Protein AF-A0A1J5ETW4-F1 (afdb_monomer_lite)

Radius of gyration: 19.77 Å; chains: 1; bounding box: 33×36×78 Å

Sequence (125 aa):
MDNDTKSKTTAKADSHWDVEMALAVMQDPHADAKTWADAVRWLLVNGPPAIRAHIRQASSTATSAQFPELKPQGYTDGGEPVYDLKALAASLGISEAEAGRRLSDMQAAAGIRTLYQPKETHRVQ

Structure (mmCIF, N/CA/C/O backbone):
data_AF-A0A1J5ETW4-F1
#
_entry.id   AF-A0A1J5ETW4-F1
#
loop_
_atom_site.group_PDB
_atom_site.id
_atom_site.type_symbol
_atom_site.label_atom_id
_atom_site.label_alt_id
_atom_site.label_comp_id
_atom_site.label_asym_id
_atom_site.label_entity_id
_atom_site.label_seq_id
_atom_site.pdbx_PDB_ins_code
_atom_site.Cartn_x
_atom_site.Cartn_y
_atom_site.Cartn_z
_atom_site.occupancy
_atom_site.B_iso_or_equiv
_atom_site.auth_seq_id
_atom_site.auth_comp_id
_atom_site.auth_asym_id
_atom_site.auth_atom_id
_atom_site.pdbx_PDB_model_num
ATOM 1 N N . MET A 1 1 ? -4.698 6.569 -59.975 1.00 37.84 1 MET A N 1
ATOM 2 C CA . MET A 1 1 ? -4.135 7.660 -59.166 1.00 37.84 1 MET A CA 1
ATOM 3 C C . MET A 1 1 ? -5.117 7.948 -58.049 1.00 37.84 1 MET A C 1
ATOM 5 O O . MET A 1 1 ? -6.156 8.548 -58.276 1.00 37.84 1 MET A O 1
ATOM 9 N N . ASP A 1 2 ? -4.812 7.309 -56.920 1.00 39.72 2 ASP A N 1
ATOM 10 C CA . ASP A 1 2 ? -4.896 7.840 -55.557 1.00 39.72 2 ASP A CA 1
ATOM 11 C C . ASP A 1 2 ? -6.277 8.143 -54.967 1.00 39.72 2 ASP A C 1
ATOM 13 O O . ASP A 1 2 ? -6.807 9.248 -55.004 1.00 39.72 2 ASP A O 1
ATOM 17 N N . ASN A 1 3 ? -6.814 7.092 -54.343 1.00 37.38 3 ASN A N 1
ATOM 18 C CA . ASN A 1 3 ? -7.876 7.145 -53.355 1.00 37.38 3 ASN A CA 1
ATOM 19 C C . ASN A 1 3 ? -7.238 7.412 -51.977 1.00 37.38 3 ASN A C 1
ATOM 21 O O . ASN A 1 3 ? -6.817 6.477 -51.294 1.00 37.38 3 ASN A O 1
ATOM 25 N N . ASP A 1 4 ? -7.118 8.681 -51.583 1.00 45.25 4 ASP A N 1
ATOM 26 C CA . ASP A 1 4 ? -6.599 9.071 -50.267 1.00 45.25 4 ASP A CA 1
ATOM 27 C C . ASP A 1 4 ? -7.743 9.072 -49.242 1.00 45.25 4 ASP A C 1
ATOM 29 O O . ASP A 1 4 ? -8.370 10.084 -48.935 1.00 45.25 4 ASP A O 1
ATOM 33 N N . THR A 1 5 ? -8.072 7.881 -48.744 1.00 48.34 5 THR A N 1
ATOM 34 C CA . THR A 1 5 ? -8.869 7.716 -47.524 1.00 48.34 5 THR A CA 1
ATOM 35 C C . THR A 1 5 ? -7.985 7.050 -46.477 1.00 48.34 5 THR A C 1
ATOM 37 O O . THR A 1 5 ? -8.057 5.841 -46.260 1.00 48.34 5 THR A O 1
ATOM 40 N N . LYS A 1 6 ? -7.112 7.823 -45.822 1.00 48.66 6 LYS A N 1
ATOM 41 C CA . LYS A 1 6 ? -6.450 7.354 -44.599 1.00 48.66 6 LYS A CA 1
ATOM 42 C C . LYS A 1 6 ? -7.344 7.604 -43.393 1.00 48.66 6 LYS A C 1
ATOM 44 O O . LYS A 1 6 ? -7.447 8.698 -42.846 1.00 48.66 6 LYS A O 1
ATOM 49 N N . SER A 1 7 ? -8.008 6.513 -43.038 1.00 44.66 7 SER A N 1
ATOM 50 C CA . SER A 1 7 ? -8.748 6.235 -41.822 1.00 44.66 7 SER A CA 1
ATOM 51 C C . SER A 1 7 ? -8.119 6.796 -40.545 1.00 44.66 7 SER A C 1
ATOM 53 O O . SER A 1 7 ? -6.921 6.682 -40.298 1.00 44.66 7 SER A O 1
ATOM 55 N N . LYS A 1 8 ? -9.012 7.310 -39.694 1.00 47.62 8 LYS A N 1
ATOM 56 C CA . LYS A 1 8 ? -8.866 7.456 -38.244 1.00 47.62 8 LYS A CA 1
ATOM 57 C C . LYS A 1 8 ? -8.151 6.255 -37.611 1.00 47.62 8 LYS A C 1
ATOM 59 O O . LYS A 1 8 ? -8.645 5.139 -37.729 1.00 47.62 8 LYS A O 1
ATOM 64 N N . THR A 1 9 ? -7.154 6.539 -36.777 1.00 37.00 9 THR A N 1
ATOM 65 C CA . THR A 1 9 ? -6.879 5.741 -35.576 1.00 37.00 9 THR A CA 1
ATOM 66 C C . THR A 1 9 ? -6.620 6.703 -34.426 1.00 37.00 9 THR A C 1
ATOM 68 O O . THR A 1 9 ? -5.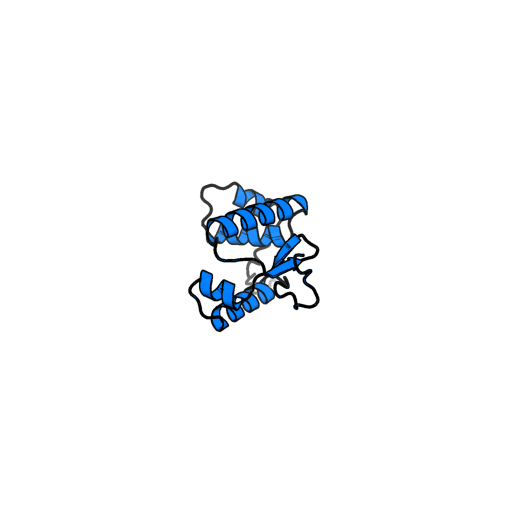513 7.192 -34.226 1.00 37.00 9 THR A O 1
ATOM 71 N N . THR A 1 10 ? -7.671 7.006 -33.668 1.00 42.16 10 THR A N 1
ATOM 72 C CA . THR A 1 10 ? -7.550 7.495 -32.294 1.00 42.16 10 THR A CA 1
ATOM 73 C C . THR A 1 10 ? -6.953 6.365 -31.459 1.00 42.16 10 THR A C 1
ATOM 75 O O . THR A 1 10 ? -7.686 5.518 -30.949 1.00 42.16 10 THR A O 1
ATOM 78 N N . ALA A 1 11 ? -5.625 6.313 -31.368 1.00 39.91 11 ALA A N 1
ATOM 79 C CA . ALA A 1 11 ? -4.943 5.467 -30.403 1.00 39.91 11 ALA A CA 1
ATOM 80 C C . ALA A 1 11 ? -5.161 6.084 -29.017 1.00 39.91 11 ALA A C 1
ATOM 82 O O . ALA A 1 11 ? -4.603 7.129 -28.683 1.00 39.91 11 ALA A O 1
ATOM 83 N N . LYS A 1 12 ? -6.041 5.464 -28.231 1.00 43.31 12 LYS A N 1
ATOM 84 C CA . LYS A 1 12 ? -6.081 5.646 -26.781 1.00 43.31 12 LYS A CA 1
ATOM 85 C C . LYS A 1 12 ? -4.691 5.232 -26.286 1.00 43.31 12 LYS A C 1
ATOM 87 O O . LYS A 1 12 ? -4.280 4.109 -26.547 1.00 43.31 12 LYS A O 1
ATOM 92 N N . ALA A 1 13 ? -3.939 6.155 -25.693 1.00 40.50 13 ALA A N 1
ATOM 93 C CA . ALA A 1 13 ? -2.624 5.855 -25.145 1.00 40.50 13 ALA A CA 1
ATOM 94 C C . ALA A 1 13 ? -2.803 4.895 -23.962 1.00 40.50 13 ALA A C 1
ATOM 96 O O . ALA A 1 13 ? -3.162 5.319 -22.865 1.00 40.50 13 ALA A O 1
ATOM 97 N N . ASP A 1 14 ? -2.626 3.601 -24.209 1.00 46.59 14 ASP A N 1
ATOM 98 C CA . ASP A 1 14 ? -2.507 2.603 -23.158 1.00 46.59 14 ASP A CA 1
ATOM 99 C C . ASP A 1 14 ? -1.202 2.894 -22.414 1.00 46.59 14 ASP A C 1
ATOM 101 O O . ASP A 1 14 ? -0.105 2.724 -22.949 1.00 46.59 14 ASP A O 1
ATOM 105 N N . SER A 1 15 ? -1.326 3.426 -21.200 1.00 58.22 15 SER A N 1
ATOM 106 C CA . SER A 1 15 ? -0.216 3.763 -20.311 1.00 58.22 15 SER A CA 1
ATOM 107 C C . SER A 1 15 ? 0.497 2.480 -19.878 1.00 58.22 15 SER A C 1
ATOM 109 O O . SER A 1 15 ? 0.227 1.943 -18.803 1.00 58.22 15 SER A O 1
ATOM 111 N N . HIS A 1 16 ? 1.363 1.937 -20.734 1.00 67.50 16 HIS A N 1
ATOM 112 C CA . HIS A 1 16 ? 2.196 0.803 -20.364 1.00 67.50 16 HIS A CA 1
ATOM 113 C C . HIS A 1 16 ? 3.187 1.296 -19.304 1.00 67.50 16 HIS A C 1
ATOM 115 O O . HIS A 1 16 ? 4.013 2.168 -19.549 1.00 67.50 16 HIS A O 1
ATOM 121 N N . TRP A 1 17 ? 3.014 0.807 -18.086 1.00 75.00 17 TRP A N 1
ATOM 122 C CA . TRP A 1 17 ? 4.002 0.943 -17.030 1.00 75.00 17 TRP A CA 1
ATOM 123 C C . TRP A 1 17 ? 4.873 -0.306 -17.062 1.00 75.00 17 TRP A C 1
ATOM 125 O O . TRP A 1 17 ? 4.343 -1.416 -17.182 1.00 75.00 17 TRP A O 1
ATOM 135 N N . ASP A 1 18 ? 6.182 -0.127 -16.931 1.00 84.81 18 ASP A N 1
ATOM 136 C CA . ASP A 1 18 ? 7.138 -1.205 -16.701 1.00 84.81 18 ASP A CA 1
ATOM 137 C C . ASP A 1 18 ? 7.923 -0.989 -15.389 1.00 84.81 18 ASP A C 1
ATOM 139 O O . ASP A 1 18 ? 7.735 0.005 -14.676 1.00 84.81 18 ASP A O 1
ATOM 143 N N . VAL A 1 19 ? 8.779 -1.959 -15.037 1.00 84.69 19 VAL A N 1
ATOM 144 C CA . VAL A 1 19 ? 9.553 -1.929 -13.782 1.00 84.69 19 VAL A CA 1
ATOM 145 C C . VAL A 1 19 ? 10.500 -0.735 -13.756 1.00 84.69 19 VAL A C 1
ATOM 147 O O . VAL A 1 19 ? 10.671 -0.118 -12.705 1.00 84.69 19 VAL A O 1
ATOM 150 N N . GLU A 1 20 ? 11.124 -0.425 -14.890 1.00 86.44 20 GLU A N 1
ATOM 151 C CA . GLU A 1 20 ? 12.128 0.629 -14.997 1.00 86.44 20 GLU A CA 1
ATOM 152 C C . GLU A 1 20 ? 11.481 2.001 -14.806 1.00 86.44 20 GLU A C 1
ATOM 154 O O . GLU A 1 20 ? 11.931 2.780 -13.965 1.00 86.44 20 GLU A O 1
ATOM 159 N N . MET A 1 21 ? 10.357 2.247 -15.481 1.00 88.25 21 MET A N 1
ATOM 160 C CA . MET A 1 21 ? 9.550 3.455 -15.332 1.00 88.25 21 MET A CA 1
ATOM 161 C C . MET A 1 21 ? 9.071 3.639 -13.892 1.00 88.25 21 MET A C 1
ATOM 163 O O . MET A 1 21 ? 9.176 4.734 -13.337 1.00 88.25 21 MET A O 1
ATOM 167 N N . ALA A 1 22 ? 8.575 2.573 -13.257 1.00 86.81 22 ALA A N 1
ATOM 168 C CA . ALA A 1 22 ? 8.106 2.658 -11.881 1.00 86.81 22 ALA A CA 1
ATOM 169 C C . ALA A 1 22 ? 9.250 2.969 -10.901 1.00 86.81 22 ALA A C 1
ATOM 171 O O . ALA A 1 22 ? 9.081 3.792 -10.004 1.00 86.81 22 ALA A O 1
ATOM 172 N N . LEU A 1 23 ? 10.432 2.376 -11.088 1.00 86.88 23 LEU A N 1
ATOM 173 C CA . LEU A 1 23 ? 11.608 2.689 -10.271 1.00 86.88 23 LEU A CA 1
ATOM 174 C C . LEU A 1 23 ? 12.154 4.098 -10.524 1.00 86.88 23 LEU A C 1
ATOM 176 O O . LEU A 1 23 ? 12.593 4.741 -9.572 1.00 86.88 23 LEU A O 1
ATOM 180 N N . ALA A 1 24 ? 12.100 4.591 -11.762 1.00 88.88 24 ALA A N 1
ATOM 181 C CA . ALA A 1 24 ? 12.499 5.956 -12.092 1.00 88.88 24 ALA A CA 1
ATOM 182 C C . ALA A 1 24 ? 11.620 6.983 -11.360 1.00 88.88 24 ALA A C 1
ATOM 184 O O . ALA A 1 24 ? 12.143 7.903 -10.737 1.00 88.88 24 ALA A O 1
ATOM 185 N N . VAL A 1 25 ? 10.299 6.772 -11.337 1.00 88.94 25 VAL A N 1
ATOM 186 C CA . VAL A 1 25 ? 9.359 7.630 -10.592 1.00 88.94 25 VAL A CA 1
ATOM 187 C C . VAL A 1 25 ? 9.630 7.607 -9.087 1.00 88.94 25 VAL A C 1
ATOM 189 O O . VAL A 1 25 ? 9.546 8.642 -8.435 1.00 88.94 25 VAL A O 1
ATOM 192 N N . MET A 1 26 ? 10.008 6.457 -8.520 1.00 84.50 26 MET A N 1
ATOM 193 C CA . MET A 1 26 ? 10.353 6.358 -7.094 1.00 84.50 26 MET A CA 1
ATOM 194 C C . MET A 1 26 ? 11.579 7.195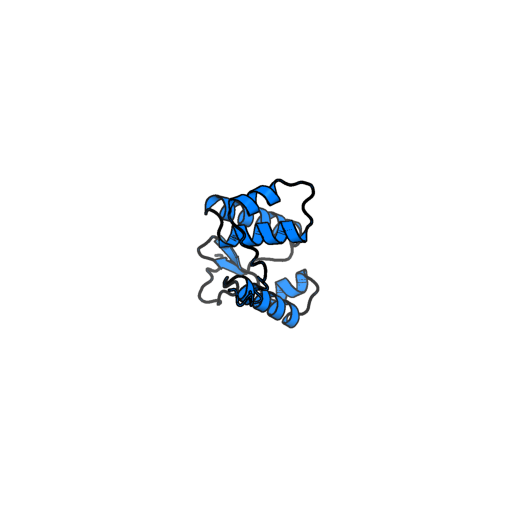 -6.702 1.00 84.50 26 MET A C 1
ATOM 196 O O . MET A 1 26 ? 11.748 7.502 -5.522 1.00 84.50 26 MET A O 1
ATOM 200 N N . GLN A 1 27 ? 12.439 7.528 -7.667 1.00 87.31 27 GLN A N 1
ATOM 201 C CA . GLN A 1 27 ? 13.648 8.328 -7.464 1.00 87.31 27 GLN A CA 1
ATOM 202 C C . GLN A 1 27 ? 13.442 9.812 -7.795 1.00 87.31 27 GLN A C 1
ATOM 204 O O . GLN A 1 27 ? 14.318 10.619 -7.486 1.00 87.31 27 GLN A O 1
ATOM 209 N N . ASP A 1 28 ? 12.313 10.180 -8.405 1.00 88.19 28 ASP A N 1
ATOM 210 C CA . ASP A 1 28 ? 12.018 11.555 -8.795 1.00 88.19 28 ASP A CA 1
ATOM 211 C C . ASP A 1 28 ? 11.462 12.360 -7.601 1.00 88.19 28 ASP A C 1
ATOM 213 O O . ASP A 1 28 ? 10.362 12.075 -7.119 1.00 88.19 28 ASP A O 1
ATOM 217 N N . PRO A 1 29 ? 12.177 13.396 -7.117 1.00 86.00 29 PRO A N 1
ATOM 218 C CA . PRO A 1 29 ? 11.712 14.235 -6.013 1.00 86.00 29 PRO A CA 1
ATOM 219 C C . PRO A 1 29 ? 10.545 15.164 -6.391 1.00 86.00 29 PRO A C 1
ATOM 221 O O . PRO A 1 29 ? 9.956 15.787 -5.506 1.00 86.00 29 PRO A O 1
ATOM 224 N N . HIS A 1 30 ? 10.227 15.298 -7.681 1.00 89.50 30 HIS A N 1
ATOM 225 C CA . HIS A 1 30 ? 9.163 16.160 -8.196 1.00 89.50 30 HIS A CA 1
ATOM 226 C C . HIS A 1 30 ? 7.901 15.395 -8.600 1.00 89.50 30 HIS A C 1
ATOM 228 O O . HIS A 1 30 ? 6.913 16.027 -8.984 1.00 89.50 30 HIS A O 1
ATOM 234 N N . ALA A 1 31 ? 7.908 14.063 -8.499 1.00 87.38 31 ALA A N 1
ATOM 235 C CA . ALA A 1 31 ? 6.727 13.260 -8.765 1.00 87.38 31 ALA A CA 1
ATOM 236 C C . ALA A 1 31 ? 5.585 13.657 -7.819 1.00 87.38 31 ALA A C 1
ATOM 238 O O . ALA A 1 31 ? 5.747 13.731 -6.598 1.00 87.38 31 ALA A O 1
ATOM 239 N N . ASP A 1 32 ? 4.404 13.905 -8.384 1.00 90.94 32 ASP A N 1
ATOM 240 C CA . ASP A 1 32 ? 3.221 14.162 -7.575 1.00 90.94 32 ASP A CA 1
ATOM 241 C C . ASP A 1 32 ? 2.776 12.889 -6.830 1.00 90.94 32 ASP A C 1
ATOM 243 O O . ASP A 1 32 ? 3.075 11.757 -7.224 1.00 90.94 32 ASP A O 1
ATOM 247 N N . ALA A 1 33 ? 2.016 13.075 -5.748 1.00 82.38 33 ALA A N 1
ATOM 248 C CA . ALA A 1 33 ? 1.599 11.979 -4.876 1.00 82.38 33 ALA A CA 1
ATOM 249 C C . ALA A 1 33 ? 0.792 10.888 -5.601 1.00 82.38 33 ALA A C 1
ATOM 251 O O . ALA A 1 33 ? 0.874 9.717 -5.227 1.00 82.38 33 ALA A O 1
ATOM 252 N N . LYS A 1 34 ? 0.021 11.248 -6.635 1.00 85.19 34 LYS A N 1
ATOM 253 C CA . LYS A 1 34 ? -0.755 10.280 -7.412 1.00 85.19 34 LYS A CA 1
ATOM 254 C C . LYS A 1 34 ? 0.175 9.455 -8.297 1.00 85.19 34 LYS A C 1
ATOM 256 O O . LYS A 1 34 ? 0.072 8.232 -8.293 1.00 85.19 34 LYS A O 1
ATOM 261 N N . THR A 1 35 ? 1.088 10.100 -9.015 1.00 84.31 35 THR A N 1
ATOM 262 C CA . THR A 1 35 ? 2.062 9.420 -9.880 1.00 84.31 35 THR A CA 1
ATOM 263 C C . THR A 1 35 ? 2.968 8.487 -9.074 1.00 84.31 35 THR A C 1
ATOM 265 O O . THR A 1 35 ? 3.198 7.346 -9.477 1.00 84.31 35 THR A O 1
ATOM 268 N N . TRP A 1 36 ? 3.397 8.916 -7.886 1.00 87.31 36 TRP A N 1
ATOM 269 C CA . TRP A 1 36 ? 4.155 8.070 -6.965 1.00 87.31 36 TRP A CA 1
ATOM 270 C C . TRP A 1 36 ? 3.339 6.858 -6.482 1.00 87.31 36 TRP A C 1
ATOM 272 O O . TRP A 1 36 ? 3.824 5.726 -6.505 1.00 87.31 36 TRP A O 1
ATOM 282 N N . ALA A 1 37 ? 2.073 7.065 -6.101 1.00 83.81 37 ALA A N 1
ATOM 283 C CA . ALA A 1 37 ? 1.184 5.980 -5.682 1.00 83.81 37 ALA A CA 1
ATOM 284 C C . ALA A 1 37 ? 0.921 4.966 -6.809 1.00 83.81 37 ALA A C 1
ATOM 286 O O . ALA A 1 37 ? 0.902 3.758 -6.557 1.00 83.81 37 ALA A O 1
ATOM 287 N N . ASP A 1 38 ? 0.764 5.440 -8.047 1.00 82.75 38 ASP A N 1
ATOM 288 C CA . ASP A 1 38 ? 0.594 4.589 -9.226 1.00 82.75 38 ASP A CA 1
ATOM 289 C C . ASP A 1 38 ? 1.853 3.728 -9.470 1.00 82.75 38 ASP A C 1
ATOM 291 O O . ASP A 1 38 ? 1.733 2.516 -9.677 1.00 82.75 38 ASP A O 1
ATOM 295 N N . ALA A 1 39 ? 3.057 4.301 -9.336 1.00 86.94 39 ALA A N 1
ATOM 296 C CA . ALA A 1 39 ? 4.322 3.568 -9.456 1.00 86.94 39 ALA A CA 1
ATOM 297 C C . ALA A 1 39 ? 4.488 2.492 -8.368 1.00 86.94 39 ALA A C 1
ATOM 299 O O . ALA A 1 39 ? 4.813 1.339 -8.670 1.00 86.94 39 ALA A O 1
ATOM 300 N N . VAL A 1 40 ? 4.202 2.825 -7.103 1.00 86.56 40 VAL A N 1
ATOM 301 C CA . VAL A 1 40 ? 4.238 1.851 -5.998 1.00 86.56 40 VAL A CA 1
ATOM 302 C C . VAL A 1 40 ? 3.242 0.722 -6.220 1.00 86.56 40 VAL A C 1
ATOM 304 O O . VAL A 1 40 ? 3.591 -0.450 -6.054 1.00 86.56 40 VAL A O 1
ATOM 307 N N . ARG A 1 41 ? 2.010 1.051 -6.622 1.00 84.00 41 ARG A N 1
ATOM 308 C CA . ARG A 1 41 ? 0.984 0.049 -6.930 1.00 84.00 41 ARG A CA 1
ATOM 309 C C . ARG A 1 41 ? 1.458 -0.889 -8.032 1.00 84.00 41 ARG A C 1
ATOM 311 O O . ARG A 1 41 ? 1.292 -2.102 -7.908 1.00 84.00 41 ARG A O 1
ATOM 318 N N . TRP A 1 42 ? 2.064 -0.345 -9.083 1.00 86.25 42 TRP A N 1
ATOM 319 C CA . TRP A 1 42 ? 2.586 -1.149 -10.176 1.00 86.25 42 TRP A CA 1
ATOM 320 C C . TRP A 1 42 ? 3.711 -2.084 -9.707 1.00 86.25 42 TRP A C 1
ATOM 322 O O . TRP A 1 42 ? 3.673 -3.278 -10.009 1.00 86.25 42 TRP A O 1
ATOM 332 N N . LEU A 1 43 ? 4.658 -1.589 -8.900 1.00 86.06 43 LEU A N 1
ATOM 333 C CA . LEU A 1 43 ? 5.751 -2.397 -8.338 1.00 86.06 43 LEU A CA 1
ATOM 334 C C . LEU A 1 43 ? 5.254 -3.499 -7.400 1.00 86.06 43 LEU A C 1
ATOM 336 O O . LEU A 1 43 ? 5.812 -4.595 -7.410 1.00 86.06 43 LEU A O 1
ATOM 340 N N . LEU A 1 44 ? 4.199 -3.255 -6.622 1.00 83.12 44 LEU A N 1
ATOM 341 C CA . LEU A 1 44 ? 3.589 -4.284 -5.774 1.00 83.12 44 LEU A CA 1
ATOM 342 C C . LEU A 1 44 ? 3.010 -5.449 -6.589 1.00 83.12 44 LEU A C 1
ATOM 344 O O . LEU A 1 44 ? 3.067 -6.591 -6.133 1.00 83.12 44 LEU A O 1
ATOM 348 N N . VAL A 1 45 ? 2.497 -5.186 -7.793 1.00 81.56 45 VAL A N 1
ATOM 349 C CA . VAL A 1 45 ? 1.947 -6.220 -8.686 1.00 81.56 45 VAL A CA 1
ATOM 350 C C . VAL A 1 45 ? 3.072 -6.904 -9.472 1.00 81.56 45 VAL A C 1
ATOM 352 O O . VAL A 1 45 ? 3.260 -8.118 -9.381 1.00 81.56 45 VAL A O 1
ATOM 355 N N . ASN A 1 46 ? 3.847 -6.112 -10.212 1.00 82.00 46 ASN A N 1
ATOM 356 C CA . ASN A 1 46 ? 4.720 -6.577 -11.292 1.00 82.00 46 ASN A CA 1
ATOM 357 C C . ASN A 1 46 ? 6.217 -6.503 -10.953 1.00 82.00 46 ASN A C 1
ATOM 359 O O . ASN A 1 46 ? 7.052 -7.001 -11.707 1.00 82.00 46 ASN A O 1
ATOM 363 N N . GLY A 1 47 ? 6.578 -5.867 -9.838 1.00 81.94 47 GLY A N 1
ATOM 364 C CA . GLY A 1 47 ? 7.967 -5.659 -9.453 1.00 81.94 47 GLY A CA 1
ATOM 365 C C . GLY A 1 47 ? 8.673 -6.939 -8.978 1.00 81.94 47 GLY A C 1
ATOM 366 O O . GLY A 1 47 ? 8.027 -7.906 -8.552 1.00 81.94 47 GLY A O 1
ATOM 367 N N . PRO A 1 48 ? 10.019 -6.947 -8.985 1.00 87.62 48 PRO A N 1
ATOM 368 C CA . PRO A 1 48 ? 10.815 -8.051 -8.458 1.00 87.62 48 PRO A CA 1
ATOM 369 C C . PRO A 1 48 ? 10.462 -8.399 -6.999 1.00 87.62 48 PRO A C 1
ATOM 371 O O . PRO A 1 48 ? 10.176 -7.495 -6.206 1.00 87.62 48 PRO A O 1
ATOM 374 N N . PRO A 1 49 ? 10.544 -9.682 -6.586 1.00 84.88 49 PRO A N 1
ATOM 375 C CA . PRO A 1 49 ? 10.179 -10.114 -5.234 1.00 84.88 49 PRO A CA 1
ATOM 376 C C . PRO A 1 49 ? 10.844 -9.315 -4.105 1.00 84.88 49 PRO A C 1
ATOM 378 O O . PRO A 1 49 ? 10.170 -8.960 -3.142 1.00 84.88 49 PRO A O 1
ATOM 381 N N . ALA A 1 50 ? 12.130 -8.979 -4.251 1.00 86.25 50 ALA A N 1
ATOM 382 C CA . ALA A 1 50 ? 12.875 -8.199 -3.263 1.00 86.25 50 ALA A CA 1
ATOM 383 C C . ALA A 1 50 ? 12.315 -6.775 -3.083 1.00 86.25 50 ALA A C 1
ATOM 385 O O . ALA A 1 50 ? 12.154 -6.310 -1.957 1.00 86.25 50 ALA A O 1
ATOM 386 N N . ILE A 1 51 ? 11.946 -6.104 -4.180 1.00 85.31 51 ILE A N 1
ATOM 387 C CA . ILE A 1 51 ? 11.355 -4.758 -4.134 1.00 85.31 51 ILE A CA 1
ATOM 388 C C . ILE A 1 51 ? 9.977 -4.811 -3.472 1.00 85.31 51 ILE A C 1
ATOM 390 O O . ILE A 1 51 ? 9.691 -4.013 -2.581 1.00 85.31 51 ILE A O 1
ATOM 394 N N . ARG A 1 52 ? 9.145 -5.795 -3.836 1.00 84.75 52 ARG A N 1
ATOM 395 C CA . ARG A 1 52 ? 7.828 -5.987 -3.207 1.00 84.75 52 ARG A CA 1
ATOM 396 C C . ARG A 1 52 ? 7.939 -6.203 -1.701 1.00 84.75 52 ARG A C 1
ATOM 398 O O . ARG A 1 52 ? 7.150 -5.634 -0.953 1.00 84.75 52 ARG A O 1
ATOM 405 N N . ALA A 1 53 ? 8.915 -6.994 -1.254 1.00 82.44 53 ALA A N 1
ATOM 406 C CA . ALA A 1 53 ? 9.157 -7.232 0.167 1.00 82.44 53 ALA A CA 1
ATOM 407 C C . ALA A 1 53 ? 9.514 -5.936 0.914 1.00 82.44 53 ALA A C 1
ATOM 409 O O . ALA A 1 53 ? 8.918 -5.651 1.951 1.00 82.44 53 ALA A O 1
ATOM 410 N N . HIS A 1 54 ? 10.410 -5.113 0.360 1.00 84.44 54 HIS A N 1
ATOM 411 C CA . HIS A 1 54 ? 10.767 -3.826 0.964 1.00 84.44 54 HIS A CA 1
ATOM 412 C C . HIS A 1 54 ? 9.584 -2.858 1.033 1.00 84.44 54 HIS A C 1
ATOM 414 O O . HIS A 1 54 ? 9.361 -2.250 2.079 1.00 84.44 54 HIS A O 1
ATOM 420 N N . ILE A 1 55 ? 8.801 -2.741 -0.046 1.00 84.81 55 ILE A N 1
ATOM 421 C CA . ILE A 1 55 ? 7.613 -1.877 -0.060 1.00 84.81 55 ILE A CA 1
ATOM 422 C C . ILE A 1 55 ? 6.626 -2.338 1.016 1.00 84.81 55 ILE A C 1
ATOM 424 O O . ILE A 1 55 ? 6.189 -1.526 1.825 1.00 84.81 55 ILE A O 1
ATOM 428 N N . ARG A 1 56 ? 6.336 -3.643 1.099 1.00 82.31 56 ARG A N 1
ATOM 429 C CA . ARG A 1 56 ? 5.447 -4.208 2.130 1.00 82.31 56 ARG A CA 1
ATOM 430 C C . ARG A 1 56 ? 5.936 -3.922 3.547 1.00 82.31 56 ARG A C 1
ATOM 432 O O . ARG A 1 56 ? 5.142 -3.512 4.389 1.00 82.31 56 ARG A O 1
ATOM 439 N N . GLN A 1 57 ? 7.230 -4.102 3.808 1.00 82.25 57 GLN A N 1
ATOM 440 C CA . GLN A 1 57 ? 7.815 -3.825 5.119 1.00 82.25 57 GLN A CA 1
ATOM 441 C C . GLN A 1 57 ? 7.701 -2.340 5.483 1.00 82.25 57 GLN A C 1
ATOM 443 O O . GLN A 1 57 ? 7.286 -2.006 6.593 1.00 82.25 57 GLN A O 1
ATOM 448 N N . ALA A 1 58 ? 8.025 -1.443 4.550 1.00 83.56 58 ALA A N 1
ATOM 449 C CA . ALA A 1 58 ? 7.896 -0.004 4.756 1.00 83.56 58 ALA A CA 1
ATOM 450 C C . ALA A 1 58 ? 6.434 0.401 5.003 1.00 83.56 58 ALA A C 1
ATOM 452 O O . ALA A 1 58 ? 6.156 1.131 5.954 1.00 83.56 58 ALA A O 1
ATOM 453 N N . SER A 1 59 ? 5.496 -0.129 4.211 1.00 82.56 59 SER A N 1
ATOM 454 C CA . SER A 1 59 ? 4.059 0.095 4.390 1.00 82.56 59 SER A CA 1
ATOM 455 C C . SER A 1 59 ? 3.562 -0.410 5.742 1.00 82.56 59 SER A C 1
ATOM 457 O O . SER A 1 59 ? 2.800 0.293 6.402 1.00 82.56 59 SER A O 1
ATOM 459 N N . SER A 1 60 ? 4.016 -1.584 6.194 1.00 80.06 60 SER A N 1
ATOM 460 C CA . SER A 1 60 ? 3.660 -2.114 7.514 1.00 80.06 60 SER A CA 1
ATOM 461 C C . SER A 1 60 ? 4.164 -1.206 8.635 1.00 80.06 60 SER A C 1
ATOM 463 O O . SER A 1 60 ? 3.405 -0.898 9.549 1.00 80.06 60 SER A O 1
ATOM 465 N N . THR A 1 61 ? 5.413 -0.741 8.559 1.00 82.38 61 THR A N 1
ATOM 466 C CA . THR A 1 61 ? 5.983 0.184 9.551 1.00 82.38 61 THR A CA 1
ATOM 467 C C . THR A 1 61 ? 5.228 1.512 9.575 1.00 82.38 61 THR A C 1
ATOM 469 O O . THR A 1 61 ? 4.862 1.988 10.648 1.00 82.38 61 THR A O 1
ATOM 472 N N . ALA A 1 62 ? 4.951 2.092 8.403 1.00 83.50 62 ALA A N 1
ATOM 473 C CA . ALA A 1 62 ? 4.211 3.347 8.288 1.00 83.50 62 ALA A CA 1
ATOM 474 C C . ALA A 1 62 ? 2.781 3.217 8.832 1.00 83.50 62 ALA A C 1
ATOM 476 O O . ALA A 1 62 ? 2.332 4.082 9.581 1.00 83.50 62 ALA A O 1
ATOM 477 N N . THR A 1 63 ? 2.099 2.112 8.516 1.00 81.38 63 THR A N 1
ATOM 478 C CA . THR A 1 63 ? 0.740 1.834 9.001 1.00 81.38 63 THR A CA 1
ATOM 479 C C . THR A 1 63 ? 0.721 1.709 10.519 1.00 81.38 63 THR A C 1
ATOM 481 O O . THR A 1 63 ? -0.071 2.386 11.161 1.00 81.38 63 THR A O 1
ATOM 484 N N . SER A 1 64 ? 1.626 0.926 11.115 1.00 80.75 64 SER A N 1
ATOM 485 C CA . SER A 1 64 ? 1.698 0.778 12.576 1.00 80.75 64 SER A CA 1
ATOM 486 C C . SER A 1 64 ? 2.061 2.080 13.298 1.00 80.75 64 SER A C 1
ATOM 488 O O . SER A 1 64 ? 1.654 2.279 14.439 1.00 80.75 64 SER A O 1
ATOM 490 N N . ALA A 1 65 ? 2.828 2.967 12.656 1.00 83.06 65 ALA A N 1
ATOM 491 C CA . ALA A 1 65 ? 3.183 4.266 13.220 1.00 83.06 65 ALA A CA 1
ATOM 492 C C . ALA A 1 65 ? 2.036 5.288 13.128 1.00 83.06 65 ALA A C 1
ATOM 494 O O . ALA A 1 65 ? 1.852 6.075 14.054 1.00 83.06 65 ALA A O 1
ATOM 495 N N . GLN A 1 66 ? 1.282 5.292 12.023 1.00 83.19 66 GLN A N 1
ATOM 496 C CA . GLN A 1 66 ? 0.178 6.237 11.797 1.00 83.19 66 GLN A CA 1
ATOM 497 C C . GLN A 1 66 ? -1.152 5.781 12.405 1.00 83.19 66 GLN A C 1
ATOM 499 O O . GLN A 1 66 ? -1.941 6.627 12.814 1.00 83.19 66 GLN A O 1
ATOM 504 N N . PHE A 1 67 ? -1.382 4.470 12.486 1.00 82.44 67 PHE A N 1
ATOM 505 C CA . PHE A 1 67 ? -2.610 3.848 12.986 1.00 82.44 67 PHE A CA 1
ATOM 506 C C . PHE A 1 67 ? -2.275 2.790 14.052 1.00 82.44 67 PHE A C 1
ATOM 508 O O . PHE A 1 67 ? -2.478 1.592 13.832 1.00 82.44 67 PHE A O 1
ATOM 515 N N . PRO A 1 68 ? -1.713 3.189 15.210 1.00 80.88 68 PRO A N 1
ATOM 516 C CA . PRO A 1 68 ? -1.284 2.257 16.259 1.00 80.88 68 PRO A CA 1
ATOM 517 C C . PRO A 1 68 ? -2.432 1.422 16.855 1.00 80.88 68 PRO A C 1
ATOM 519 O O . PRO A 1 68 ? -2.204 0.353 17.427 1.00 80.88 68 PRO A O 1
ATOM 522 N N . GLU A 1 69 ? -3.671 1.893 16.739 1.00 80.38 69 GLU A N 1
ATOM 523 C CA . GLU A 1 69 ? -4.883 1.190 17.157 1.00 80.38 69 GLU A CA 1
ATOM 524 C C . GLU A 1 69 ? -5.322 0.089 16.179 1.00 80.38 69 GLU A C 1
ATOM 526 O O . GLU A 1 69 ? -6.050 -0.830 16.574 1.00 80.38 69 GLU A O 1
ATOM 531 N N . LEU A 1 70 ? -4.863 0.145 14.924 1.00 80.25 70 LEU A N 1
ATOM 532 C CA . LEU A 1 70 ? -5.222 -0.812 13.887 1.00 80.25 70 LEU A CA 1
ATOM 533 C C . LEU A 1 70 ? -4.382 -2.088 14.030 1.00 80.25 70 LEU A C 1
ATOM 535 O O . LEU A 1 70 ? -3.256 -2.195 13.542 1.00 80.25 70 LEU A O 1
ATOM 539 N N . LYS A 1 71 ? -4.949 -3.094 1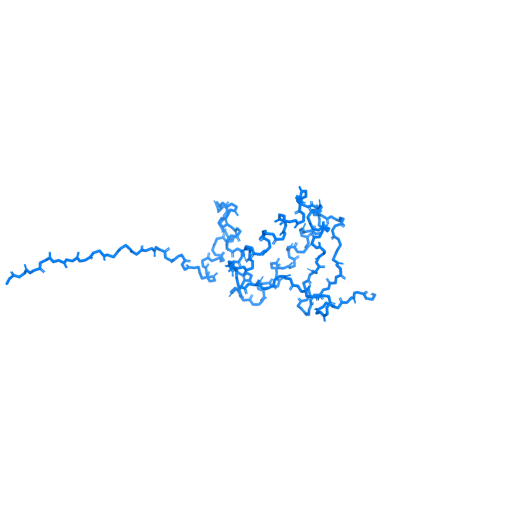4.699 1.00 77.56 71 LYS A N 1
ATOM 540 C CA . LYS A 1 71 ? -4.288 -4.389 14.907 1.00 77.56 71 LYS A CA 1
ATOM 541 C C . LYS A 1 71 ? -4.654 -5.394 13.811 1.00 77.56 71 LYS A C 1
ATOM 543 O O . LYS A 1 71 ? -5.844 -5.575 13.538 1.00 77.56 71 LYS A O 1
ATOM 548 N N . PRO A 1 72 ? -3.670 -6.091 13.215 1.00 79.88 72 PRO A N 1
ATOM 549 C CA . PRO A 1 72 ? -3.962 -7.190 12.307 1.00 79.88 72 PRO A CA 1
ATOM 550 C C . PRO A 1 72 ? -4.644 -8.339 13.062 1.00 79.88 72 PRO A C 1
ATOM 552 O O . PRO A 1 72 ? -4.246 -8.693 14.172 1.00 79.88 72 PRO A O 1
ATOM 555 N N . GLN A 1 73 ? -5.673 -8.931 12.456 1.00 80.81 73 GLN A N 1
ATOM 556 C CA . GLN A 1 73 ? -6.345 -10.134 12.961 1.00 80.81 73 GLN A CA 1
ATOM 557 C C . GLN A 1 73 ? -5.534 -11.411 12.693 1.00 80.81 73 GLN A C 1
ATOM 559 O O . GLN A 1 73 ? -5.730 -12.431 13.355 1.00 80.81 73 GLN A O 1
ATOM 564 N N . GLY A 1 74 ? -4.632 -11.366 11.717 1.00 75.56 74 GLY A N 1
ATOM 565 C CA . GLY A 1 74 ? -3.763 -12.468 11.336 1.00 75.56 74 GLY A CA 1
ATOM 566 C C . GLY A 1 74 ? -2.806 -12.038 10.235 1.00 75.56 74 GLY A C 1
ATOM 567 O O . GLY A 1 74 ? -2.779 -10.867 9.852 1.00 75.56 74 GLY A O 1
ATOM 568 N N . TYR A 1 75 ? -2.044 -12.996 9.724 1.00 75.81 75 TYR A N 1
ATOM 569 C CA . TYR A 1 75 ? -1.135 -12.780 8.605 1.00 75.81 75 TYR A CA 1
ATOM 570 C C . TYR A 1 75 ? -1.411 -13.806 7.507 1.00 75.81 75 TYR A C 1
ATOM 572 O O . TYR A 1 75 ? -1.847 -14.927 7.787 1.00 75.81 75 TYR A O 1
ATOM 580 N N . THR A 1 76 ? -1.190 -13.404 6.259 1.00 71.56 76 THR A N 1
ATOM 581 C CA . THR A 1 76 ? -1.191 -14.323 5.115 1.00 71.56 76 THR A CA 1
ATOM 582 C C . THR A 1 76 ? 0.079 -15.179 5.123 1.00 71.56 76 THR A C 1
ATOM 584 O O . THR A 1 76 ? 1.052 -14.845 5.802 1.00 71.56 76 THR A O 1
ATOM 587 N N . ASP A 1 77 ? 0.126 -16.233 4.305 1.00 63.84 77 ASP A N 1
ATOM 588 C CA . ASP A 1 77 ? 1.341 -17.047 4.093 1.00 63.84 77 ASP A CA 1
ATOM 589 C C . ASP A 1 77 ? 2.538 -16.218 3.592 1.00 63.84 77 ASP A C 1
ATOM 591 O O . ASP A 1 77 ? 3.696 -16.594 3.764 1.00 63.84 77 ASP A O 1
ATOM 595 N N . GLY A 1 78 ? 2.262 -15.056 2.989 1.00 62.50 78 GLY A N 1
ATOM 596 C CA . GLY A 1 78 ? 3.260 -14.078 2.561 1.00 62.50 78 GLY A CA 1
ATOM 597 C C . GLY A 1 78 ? 3.725 -13.119 3.662 1.00 62.50 78 GLY A C 1
ATOM 598 O O . GLY A 1 78 ? 4.493 -12.205 3.363 1.00 62.50 78 GLY A O 1
ATOM 599 N N . GLY A 1 79 ? 3.252 -13.287 4.902 1.00 66.50 79 GLY A N 1
ATOM 600 C CA . GLY A 1 79 ? 3.549 -12.404 6.031 1.00 66.50 79 GLY A CA 1
ATOM 601 C C . GLY A 1 79 ? 2.833 -11.053 5.970 1.00 66.50 79 GLY A C 1
ATOM 602 O O . GLY A 1 79 ? 3.226 -10.123 6.672 1.00 66.50 79 GLY A O 1
ATOM 603 N N . GLU A 1 80 ? 1.803 -10.910 5.131 1.00 71.88 80 GLU A N 1
ATOM 604 C CA . GLU A 1 80 ? 1.065 -9.651 5.006 1.00 71.88 80 GLU A CA 1
ATOM 605 C C . GLU A 1 80 ? -0.007 -9.554 6.101 1.00 71.88 80 GLU A C 1
ATOM 607 O O . GLU A 1 80 ? -0.742 -10.522 6.312 1.00 71.88 80 GLU A O 1
ATOM 612 N N . PRO A 1 81 ? -0.126 -8.410 6.795 1.00 74.50 81 PRO A N 1
ATOM 613 C CA . PRO A 1 81 ? -1.127 -8.229 7.835 1.00 74.50 81 PRO A CA 1
ATOM 614 C C . PRO A 1 81 ? -2.540 -8.213 7.245 1.00 74.50 81 PRO A C 1
ATOM 616 O O . PRO A 1 81 ? -2.830 -7.491 6.290 1.00 74.50 81 PRO A O 1
ATOM 619 N N . VAL A 1 82 ? -3.436 -8.990 7.849 1.00 79.00 82 VAL A N 1
ATOM 620 C CA . VAL A 1 82 ? -4.856 -9.030 7.496 1.00 79.00 82 VAL A CA 1
ATOM 621 C C . VAL A 1 82 ? -5.644 -8.246 8.527 1.00 79.00 82 VAL A C 1
ATOM 623 O O . VAL A 1 82 ? -5.620 -8.564 9.717 1.00 79.00 82 VAL A O 1
ATOM 626 N N . TYR A 1 83 ? -6.358 -7.227 8.063 1.00 80.69 83 TYR A N 1
ATOM 627 C CA . TYR A 1 83 ? -7.138 -6.335 8.910 1.00 80.69 83 TYR A CA 1
ATOM 628 C C . TYR A 1 83 ? -8.633 -6.600 8.783 1.00 80.69 83 TYR A C 1
ATOM 630 O O . TYR A 1 83 ? -9.138 -6.992 7.732 1.00 80.69 83 TYR A O 1
ATOM 638 N N . ASP A 1 84 ? -9.339 -6.327 9.873 1.00 82.44 84 ASP A N 1
ATOM 639 C CA . ASP A 1 84 ? -10.791 -6.269 9.881 1.00 82.44 84 ASP A CA 1
ATOM 640 C C . ASP A 1 84 ? -11.278 -5.068 9.067 1.00 82.44 84 ASP A C 1
ATOM 642 O O . ASP A 1 84 ? -10.830 -3.943 9.301 1.00 82.44 84 ASP A O 1
ATOM 646 N N . LEU A 1 85 ? -12.215 -5.276 8.139 1.00 81.25 85 LEU A N 1
ATOM 647 C CA . LEU A 1 85 ? -12.716 -4.189 7.293 1.00 81.25 85 LEU A CA 1
ATOM 648 C C . LEU A 1 85 ? -13.381 -3.082 8.123 1.00 81.25 85 LEU A C 1
ATOM 650 O O . LEU A 1 85 ? -13.237 -1.902 7.805 1.00 81.25 85 LEU A O 1
ATOM 654 N N . LYS A 1 86 ? -14.075 -3.449 9.204 1.00 80.69 86 LYS A N 1
ATOM 655 C CA . LYS A 1 86 ? -14.757 -2.495 10.077 1.00 80.69 86 LYS A CA 1
ATOM 656 C C . LYS A 1 86 ? -13.760 -1.701 10.921 1.00 80.69 86 LYS A C 1
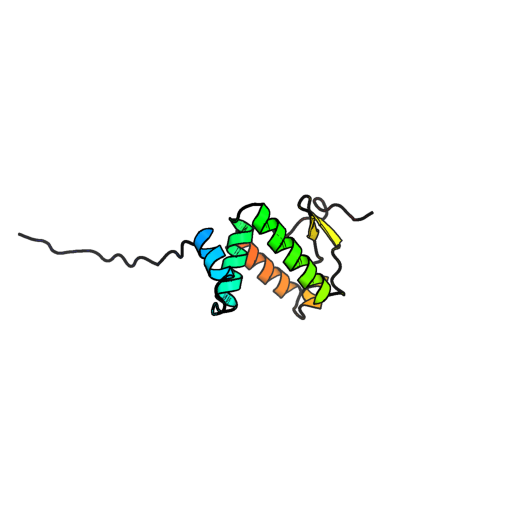ATOM 658 O O . LYS A 1 86 ? -13.910 -0.485 11.029 1.00 80.69 86 LYS A O 1
ATOM 663 N N . ALA A 1 87 ? -12.724 -2.346 11.463 1.00 80.81 87 ALA A N 1
ATOM 664 C CA . ALA A 1 87 ? -11.638 -1.636 12.147 1.00 80.81 87 ALA A CA 1
ATOM 665 C C . ALA A 1 87 ? -10.875 -0.701 11.194 1.00 80.81 87 ALA A C 1
ATOM 667 O O . ALA A 1 87 ? -10.611 0.445 11.546 1.00 80.81 87 ALA A O 1
ATOM 668 N N . LEU A 1 88 ? -10.597 -1.151 9.965 1.00 83.00 88 LEU A N 1
ATOM 669 C CA . LEU A 1 88 ? -9.952 -0.333 8.938 1.00 83.00 88 LEU A CA 1
ATOM 670 C C . LEU A 1 88 ? -10.806 0.891 8.578 1.00 83.00 88 LEU A C 1
ATOM 672 O O . LEU A 1 88 ? -10.295 2.005 8.516 1.00 83.00 88 LEU A O 1
ATOM 676 N N . ALA A 1 89 ? -12.114 0.702 8.379 1.00 85.19 89 ALA A N 1
ATOM 677 C CA . ALA A 1 89 ? -13.041 1.795 8.101 1.00 85.19 89 ALA A CA 1
ATOM 678 C C . ALA A 1 89 ? -13.072 2.820 9.248 1.00 85.19 89 ALA A C 1
ATOM 680 O O . ALA A 1 89 ? -13.029 4.024 8.995 1.00 85.19 89 ALA A O 1
ATOM 681 N N . ALA A 1 90 ? -13.070 2.342 10.498 1.00 84.56 90 ALA A N 1
ATOM 682 C CA . ALA A 1 90 ? -13.034 3.192 11.683 1.00 84.56 90 ALA A CA 1
ATOM 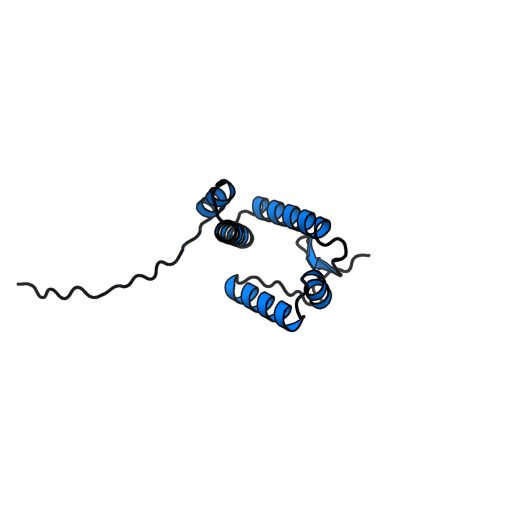683 C C . ALA A 1 90 ? -11.736 4.014 11.779 1.00 84.56 90 ALA A C 1
ATOM 685 O O . ALA A 1 90 ? -11.818 5.228 11.954 1.00 84.56 90 ALA A O 1
ATOM 686 N N . SER A 1 91 ? -10.562 3.394 11.596 1.00 83.00 91 SER A N 1
ATOM 687 C CA . SER A 1 91 ? -9.267 4.101 11.598 1.00 83.00 91 SER A CA 1
ATOM 688 C C . SER A 1 91 ? -9.149 5.123 10.463 1.00 83.00 91 SER A C 1
ATOM 690 O O . SER A 1 91 ? -8.524 6.167 10.628 1.00 83.00 91 SER A O 1
ATOM 692 N N . LEU A 1 92 ? -9.786 4.863 9.318 1.00 83.50 92 LEU A N 1
ATOM 693 C CA . LEU A 1 92 ? -9.806 5.780 8.175 1.00 83.50 92 LEU A CA 1
ATOM 694 C C . LEU A 1 92 ? -10.914 6.847 8.254 1.00 83.50 92 LEU A C 1
ATOM 696 O O . LEU A 1 92 ? -10.986 7.706 7.375 1.00 83.50 92 LEU A O 1
ATOM 700 N N . GLY A 1 93 ? -11.791 6.800 9.264 1.00 84.50 93 GLY A N 1
ATOM 701 C CA . GLY A 1 93 ? -12.909 7.739 9.411 1.00 84.50 93 GLY A CA 1
ATOM 702 C C . GLY A 1 93 ? -13.970 7.633 8.308 1.00 84.50 93 GLY A C 1
ATOM 703 O O . GLY A 1 93 ? -14.651 8.615 8.012 1.00 84.50 93 GLY A O 1
ATOM 704 N N . ILE A 1 94 ? -14.109 6.463 7.677 1.00 87.94 94 ILE A N 1
ATOM 705 C CA . ILE A 1 94 ? -15.077 6.199 6.601 1.00 87.94 94 ILE A CA 1
ATOM 706 C C . ILE A 1 94 ? -16.086 5.121 7.014 1.00 87.94 94 ILE A C 1
ATOM 708 O O . ILE A 1 94 ? -15.894 4.396 7.986 1.00 87.94 94 ILE A O 1
ATOM 712 N N . SER A 1 95 ? -17.189 4.996 6.271 1.00 86.38 95 SER A N 1
ATOM 713 C CA . SER A 1 95 ? -18.143 3.905 6.506 1.00 86.38 95 SER A CA 1
ATOM 714 C C . SER A 1 95 ? -17.592 2.563 6.017 1.00 86.38 95 SER A C 1
ATOM 716 O O . SER A 1 95 ? -16.837 2.508 5.047 1.00 86.38 95 SER A O 1
ATOM 718 N N . GLU A 1 96 ? -18.019 1.463 6.640 1.00 85.25 96 GLU A N 1
ATOM 719 C CA . GLU A 1 96 ? -17.651 0.104 6.216 1.00 85.25 96 GLU A CA 1
ATOM 720 C C . GLU A 1 96 ? -18.077 -0.181 4.765 1.00 85.25 96 GLU A C 1
ATOM 722 O O . GLU A 1 96 ? -17.325 -0.778 3.999 1.00 85.25 96 GLU A O 1
ATOM 727 N N . ALA A 1 97 ? -19.244 0.325 4.350 1.00 83.44 97 ALA A N 1
ATOM 728 C CA . ALA A 1 97 ? -19.721 0.213 2.972 1.00 83.44 97 ALA A CA 1
ATOM 729 C C . ALA A 1 97 ? -18.819 0.966 1.977 1.00 83.44 97 ALA A C 1
ATOM 731 O O . ALA A 1 97 ? -18.538 0.464 0.889 1.00 83.44 97 ALA A O 1
ATOM 732 N N . GLU A 1 98 ? -18.335 2.154 2.349 1.00 82.44 98 GLU A N 1
ATOM 733 C CA . GLU A 1 98 ? -17.385 2.922 1.537 1.00 82.44 98 GLU A CA 1
ATOM 734 C C . GLU A 1 98 ? -16.015 2.235 1.483 1.00 82.44 98 GLU A C 1
ATOM 736 O O . GLU A 1 98 ? -15.424 2.134 0.408 1.00 82.44 98 GLU A O 1
ATOM 741 N N . ALA A 1 99 ? -15.533 1.697 2.606 1.00 83.94 99 ALA A N 1
ATOM 742 C CA . ALA A 1 99 ? -14.303 0.911 2.647 1.00 83.94 99 ALA A CA 1
ATOM 743 C C . ALA A 1 99 ? -14.405 -0.329 1.744 1.00 83.94 99 ALA A C 1
ATOM 745 O O . ALA A 1 99 ? -13.508 -0.586 0.941 1.00 83.94 99 ALA A O 1
ATOM 746 N N . GLY A 1 100 ? -15.527 -1.052 1.809 1.00 83.06 100 GLY A N 1
ATOM 747 C CA . GLY A 1 100 ? -15.803 -2.212 0.963 1.00 83.06 100 GLY A CA 1
ATOM 748 C C . GLY A 1 100 ? -15.874 -1.868 -0.526 1.00 83.06 100 GLY A C 1
ATOM 749 O O . GLY A 1 100 ? -15.312 -2.595 -1.349 1.00 83.06 100 GLY A O 1
ATOM 750 N N . ARG A 1 101 ? -16.493 -0.734 -0.884 1.00 82.44 101 ARG A N 1
ATOM 751 C CA . ARG A 1 101 ? -16.505 -0.230 -2.268 1.00 82.44 101 ARG A CA 1
ATOM 752 C C . ARG A 1 101 ? -15.100 0.078 -2.768 1.00 82.44 101 ARG A C 1
ATOM 754 O O . ARG A 1 101 ? -14.700 -0.464 -3.791 1.00 82.44 101 ARG A O 1
ATOM 761 N N . ARG A 1 102 ? -14.323 0.861 -2.015 1.00 79.00 102 ARG A N 1
ATOM 762 C CA . ARG A 1 102 ? -12.940 1.199 -2.389 1.00 79.00 102 ARG A CA 1
ATOM 763 C C . ARG A 1 102 ? -12.071 -0.040 -2.532 1.00 79.00 102 ARG A C 1
ATOM 765 O O . ARG A 1 102 ? -11.270 -0.122 -3.457 1.00 79.00 102 ARG A O 1
ATOM 772 N N . LEU A 1 103 ? -12.241 -1.014 -1.642 1.00 77.75 103 LEU A N 1
ATOM 773 C CA . LEU A 1 103 ? -11.524 -2.277 -1.722 1.00 77.75 103 LEU A CA 1
ATOM 774 C C . LEU A 1 103 ? -11.903 -3.051 -2.987 1.00 77.75 103 LEU A C 1
ATOM 776 O O . LEU A 1 103 ? -11.017 -3.516 -3.695 1.00 77.75 103 LEU A O 1
ATOM 780 N N . SER A 1 104 ? -13.193 -3.125 -3.310 1.00 75.12 104 SER A N 1
ATOM 781 C CA . SER A 1 104 ? -13.684 -3.777 -4.531 1.00 75.12 104 SER A CA 1
ATOM 782 C C . SER A 1 104 ? -13.154 -3.093 -5.794 1.00 75.12 104 SER A C 1
ATOM 784 O O . SER A 1 104 ? -12.668 -3.770 -6.699 1.00 75.12 104 SER A O 1
ATOM 786 N N . ASP A 1 105 ? -13.158 -1.759 -5.827 1.00 73.69 105 ASP A N 1
ATOM 787 C CA . ASP A 1 105 ? -12.625 -0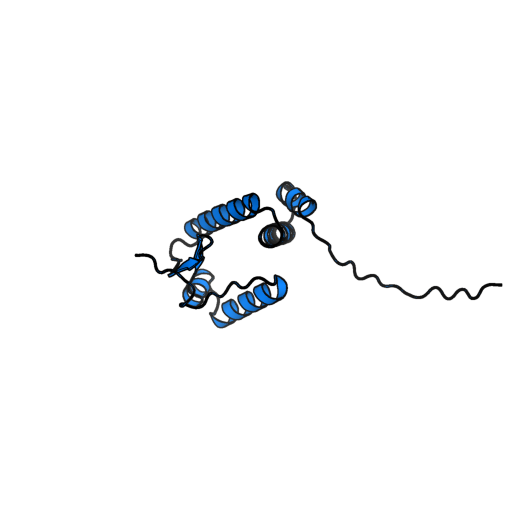.965 -6.938 1.00 73.69 105 ASP A CA 1
ATOM 788 C C . ASP A 1 105 ? -11.111 -1.190 -7.105 1.00 73.69 105 ASP A C 1
ATOM 790 O O . ASP A 1 105 ? -10.613 -1.371 -8.220 1.00 73.69 105 ASP A O 1
ATOM 794 N N . MET A 1 106 ? -10.362 -1.250 -5.997 1.00 69.38 106 MET A N 1
ATOM 795 C CA . MET A 1 106 ? -8.928 -1.558 -6.014 1.00 69.38 106 MET A CA 1
ATOM 796 C C . MET A 1 106 ? -8.642 -2.979 -6.510 1.00 69.38 106 MET A C 1
ATOM 798 O O . MET A 1 106 ? -7.713 -3.156 -7.302 1.00 69.38 106 MET A O 1
ATOM 802 N N . GLN A 1 107 ? -9.437 -3.969 -6.091 1.00 68.25 107 GLN A N 1
ATOM 803 C CA . GLN A 1 107 ? -9.303 -5.366 -6.521 1.00 68.25 107 GLN A CA 1
ATOM 804 C C . GLN A 1 107 ? -9.610 -5.530 -8.011 1.00 68.25 107 GLN A C 1
ATOM 806 O O . GLN A 1 107 ? -8.826 -6.145 -8.734 1.00 68.25 107 GLN A O 1
ATOM 811 N N . ALA A 1 108 ? -10.692 -4.912 -8.490 1.00 66.31 108 ALA A N 1
ATOM 812 C CA . ALA A 1 108 ? -11.069 -4.921 -9.900 1.00 66.31 108 ALA A CA 1
ATOM 813 C C . ALA A 1 108 ? -10.004 -4.258 -10.787 1.00 66.31 108 ALA A C 1
ATOM 815 O O . ALA A 1 108 ? -9.687 -4.766 -11.860 1.00 66.31 108 ALA A O 1
ATOM 816 N N . ALA A 1 109 ? -9.416 -3.149 -10.329 1.00 61.59 109 ALA A N 1
ATOM 817 C CA . ALA A 1 109 ? -8.422 -2.408 -11.101 1.00 61.59 109 ALA A CA 1
ATOM 818 C C . ALA A 1 109 ? -6.992 -2.978 -11.006 1.00 61.59 109 ALA A C 1
ATOM 820 O O . ALA A 1 109 ? -6.183 -2.706 -11.887 1.00 61.59 109 ALA A O 1
ATOM 821 N N . ALA A 1 110 ? -6.647 -3.731 -9.953 1.00 54.81 110 ALA A N 1
ATOM 822 C CA . ALA A 1 110 ? -5.303 -4.304 -9.786 1.00 54.81 110 ALA A CA 1
ATOM 823 C C . ALA A 1 110 ? -5.204 -5.798 -10.129 1.00 54.81 110 ALA A C 1
ATOM 825 O O . ALA A 1 110 ? -4.094 -6.322 -10.165 1.00 54.81 110 ALA A O 1
ATOM 826 N N . GLY A 1 111 ? -6.325 -6.512 -10.287 1.00 51.06 111 GLY A N 1
ATOM 827 C CA . GLY A 1 111 ? -6.323 -7.981 -10.346 1.00 51.06 111 GLY A CA 1
ATOM 828 C C . GLY A 1 111 ? -5.807 -8.649 -9.059 1.00 51.06 111 GLY A C 1
ATOM 829 O O . GLY A 1 111 ? -5.566 -9.852 -9.041 1.00 51.06 111 GLY A O 1
ATOM 830 N N . ILE A 1 112 ? -5.621 -7.878 -7.981 1.00 51.06 112 ILE A N 1
ATOM 831 C CA . ILE A 1 112 ? -5.164 -8.358 -6.676 1.00 51.06 112 ILE A CA 1
ATOM 832 C C . ILE A 1 112 ? -6.388 -8.738 -5.852 1.00 51.06 112 ILE A C 1
ATOM 834 O O . ILE A 1 112 ? -7.330 -7.961 -5.743 1.00 51.06 112 ILE A O 1
ATOM 838 N N . ARG A 1 113 ? -6.344 -9.900 -5.201 1.00 47.09 113 ARG A N 1
ATOM 839 C CA . ARG A 1 113 ? -7.320 -10.310 -4.190 1.00 47.09 113 ARG A CA 1
ATOM 840 C C . ARG A 1 113 ? -6.818 -9.908 -2.801 1.00 47.09 113 ARG A C 1
ATOM 842 O O . ARG A 1 113 ? -5.919 -10.537 -2.262 1.00 47.09 113 ARG A O 1
ATOM 849 N N . THR A 1 114 ? -7.394 -8.851 -2.235 1.00 50.53 114 THR A N 1
ATOM 850 C CA . THR A 1 114 ? -7.020 -8.309 -0.909 1.00 50.53 114 THR A CA 1
ATOM 851 C C . THR A 1 114 ? -7.893 -8.853 0.226 1.00 50.53 114 THR A C 1
ATOM 853 O O . THR A 1 114 ? -7.542 -8.725 1.393 1.00 50.53 114 THR A O 1
ATOM 856 N N . LEU A 1 115 ? -9.049 -9.439 -0.103 1.00 45.50 115 LEU A N 1
ATOM 857 C CA . LEU A 1 115 ? -9.941 -10.076 0.862 1.00 45.50 115 LEU A CA 1
ATOM 858 C C . LEU A 1 115 ? -9.555 -11.548 1.008 1.00 45.50 115 LEU A C 1
ATOM 860 O O . LEU A 1 115 ? -9.801 -12.364 0.114 1.00 45.50 115 LEU A O 1
ATOM 864 N N . TYR A 1 116 ? -8.956 -11.870 2.148 1.00 49.28 116 TYR A N 1
ATOM 865 C CA . TYR A 1 116 ? -8.724 -13.242 2.578 1.00 49.28 116 TYR A CA 1
ATOM 866 C C . TYR A 1 116 ? -9.901 -13.692 3.436 1.00 49.28 116 TYR A C 1
ATOM 868 O O . TYR A 1 116 ? -10.361 -12.957 4.314 1.00 49.28 116 TYR A O 1
ATOM 876 N N . GLN A 1 117 ? -10.424 -14.889 3.169 1.00 41.19 117 GLN A N 1
ATOM 877 C CA . GLN A 1 117 ? -11.449 -15.448 4.045 1.00 41.19 117 GLN A CA 1
ATOM 878 C C . GLN A 1 117 ? -10.807 -15.852 5.383 1.00 41.19 117 GLN A C 1
ATOM 880 O O . GLN A 1 117 ? -9.643 -16.246 5.397 1.00 41.19 117 GLN A O 1
ATOM 885 N N . PRO A 1 118 ? -11.560 -15.886 6.499 1.00 47.84 118 PRO A N 1
ATOM 886 C CA . PRO A 1 118 ? -11.053 -16.355 7.796 1.00 47.84 118 PRO A CA 1
ATOM 887 C C . PRO A 1 118 ? -10.467 -17.779 7.789 1.00 47.84 118 PRO A C 1
ATOM 889 O O . PRO A 1 118 ? -9.863 -18.203 8.766 1.00 47.84 118 PRO A O 1
ATOM 892 N N . LYS A 1 119 ? -10.702 -18.548 6.717 1.00 46.59 119 LYS A N 1
ATOM 893 C CA . LYS A 1 119 ? -10.168 -19.900 6.501 1.00 46.59 119 LYS A CA 1
ATOM 894 C C . LYS A 1 119 ? -8.769 -19.916 5.868 1.00 46.59 119 LYS A C 1
ATOM 896 O O . LYS A 1 119 ? -8.175 -20.982 5.782 1.00 46.59 119 LYS A O 1
ATOM 901 N N . GLU A 1 120 ? -8.275 -18.767 5.415 1.00 45.62 120 GLU A N 1
ATOM 902 C CA . GLU A 1 120 ? -6.988 -18.587 4.721 1.00 45.62 120 GLU A CA 1
ATOM 903 C C . GLU A 1 120 ? -6.028 -17.699 5.522 1.00 45.62 120 GLU A C 1
ATOM 905 O O . GLU A 1 120 ? -5.018 -17.230 5.007 1.00 45.62 120 GLU A O 1
ATOM 910 N N . THR A 1 121 ? -6.372 -17.417 6.777 1.00 46.56 121 THR A N 1
ATOM 911 C CA . THR A 1 121 ? -5.560 -16.614 7.681 1.00 46.56 121 THR A CA 1
ATOM 912 C C . THR A 1 121 ? -5.100 -17.478 8.841 1.00 46.56 121 THR A C 1
ATOM 914 O O . THR A 1 121 ? -5.896 -18.144 9.510 1.00 46.56 121 THR A O 1
ATOM 917 N N . HIS A 1 122 ? -3.795 -17.477 9.100 1.00 50.41 122 HIS A N 1
ATOM 918 C CA . HIS A 1 122 ? -3.260 -18.091 10.304 1.00 50.41 122 HIS A CA 1
ATOM 919 C C . HIS A 1 122 ? -3.458 -17.116 11.472 1.00 50.41 122 HIS A C 1
ATOM 921 O O . HIS A 1 122 ? -3.005 -15.968 11.430 1.00 50.41 122 HIS A O 1
ATOM 927 N N . ARG A 1 123 ? -4.186 -17.556 12.509 1.00 38.12 123 ARG A N 1
ATOM 928 C CA . ARG A 1 123 ? -4.313 -16.793 13.757 1.00 38.12 123 ARG A CA 1
ATOM 929 C C . ARG A 1 123 ? -2.974 -16.787 14.481 1.00 38.12 123 ARG A C 1
ATOM 931 O O . ARG A 1 123 ? -2.324 -17.823 14.591 1.00 38.12 123 ARG A O 1
ATOM 938 N N . VAL A 1 124 ? -2.618 -15.622 15.008 1.00 44.62 124 VAL A N 1
ATOM 939 C CA . VAL A 1 124 ? -1.511 -15.465 15.952 1.00 44.62 124 VAL A CA 1
ATOM 940 C C . VAL A 1 124 ? -1.834 -16.303 17.198 1.00 44.62 124 VAL A C 1
ATOM 942 O O . VAL A 1 124 ? -2.909 -16.131 17.778 1.00 44.62 124 VAL A O 1
ATOM 945 N N . GLN A 1 125 ? -0.949 -17.246 17.541 1.00 37.66 125 GLN A N 1
ATOM 946 C CA . GLN A 1 125 ? -0.895 -17.862 18.872 1.00 37.66 125 GLN A CA 1
ATOM 947 C C . GLN A 1 125 ? -0.218 -16.908 19.850 1.00 37.66 125 GLN A C 1
ATOM 949 O O . GLN A 1 125 ? 0.782 -16.275 19.441 1.00 37.66 125 GLN A O 1
#

Foldseek 3Di:
DDDPDDDDDPPPPPPDDDLVNLVVLVPDPPRDPVRVVVSLLCCCQHNDPVSVVVSQVVVVVVCCVLQVVFAAQFAAPVRHGHGDLCSVCVSVVHDSVVSVVVQVVSCVVSVDDNDDDPVRGDGDD

Secondary structure (DSSP, 8-state):
------------------HHHHHHHHH-TT--HHHHHHHHHHHHHHS-HHHHHHHHHHHHHHHHHH-TT---SEE-TT-PEE--HHHHHHHTTS-HHHHHHHHHHHHHHH-------TTS-BPP-

pLDDT: mean 72.53, std 16.71, range [37.0, 90.94]